Protein AF-A0A0D2ZZ71-F1 (afdb_monomer_lite)

Secondary structure (DSSP, 8-state):
--HHHHHHHHHHHHHHHTTT-----S-S-HHHHHHHHHTS--STT---TT-TT---TTTHHHHHHHHHHHHHHHHHHHHHHHT-

Structure (mmCIF, N/CA/C/O backbone):
data_AF-A0A0D2ZZ71-F1
#
_entry.id   AF-A0A0D2ZZ71-F1
#
loop_
_atom_site.group_PDB
_atom_site.id
_atom_site.type_symbol
_atom_site.label_atom_id
_atom_site.label_alt_id
_atom_site.label_comp_id
_atom_site.label_asym_id
_atom_site.label_entity_id
_atom_site.label_seq_id
_atom_site.pdbx_PDB_ins_code
_atom_site.Cartn_x
_atom_site.Cartn_y
_atom_site.Cartn_z
_atom_site.occupancy
_atom_site.B_iso_or_equiv
_atom_site.auth_seq_id
_atom_site.auth_comp_id
_atom_site.auth_asym_id
_atom_site.auth_atom_id
_atom_site.pdbx_PDB_model_num
ATOM 1 N N . MET A 1 1 ? 6.906 3.206 -0.080 1.00 55.62 1 MET A N 1
ATOM 2 C CA . MET A 1 1 ? 6.173 3.502 1.166 1.00 55.62 1 MET A CA 1
ATOM 3 C C . MET A 1 1 ? 6.826 2.697 2.262 1.00 55.62 1 MET A C 1
ATOM 5 O O . MET A 1 1 ? 6.890 1.479 2.108 1.00 55.62 1 MET A O 1
ATOM 9 N N . ASP A 1 2 ? 7.368 3.336 3.298 1.00 77.56 2 ASP A N 1
ATOM 10 C CA . ASP A 1 2 ? 7.828 2.555 4.439 1.00 77.56 2 ASP A CA 1
ATOM 11 C C . ASP A 1 2 ? 6.613 1.914 5.125 1.00 77.56 2 ASP A C 1
ATOM 13 O O . ASP A 1 2 ? 5.523 2.487 5.210 1.00 77.56 2 ASP A O 1
ATOM 17 N N . ARG A 1 3 ? 6.780 0.668 5.567 1.00 85.06 3 ARG A N 1
ATOM 18 C CA . ARG A 1 3 ? 5.702 -0.115 6.189 1.00 85.06 3 ARG A CA 1
ATOM 19 C C . ARG A 1 3 ? 5.247 0.536 7.495 1.00 85.06 3 ARG A C 1
ATOM 21 O O . ARG A 1 3 ? 4.114 0.321 7.917 1.00 85.06 3 ARG A O 1
ATOM 28 N N . GLU A 1 4 ? 6.134 1.292 8.137 1.00 92.94 4 GLU A N 1
ATOM 29 C CA . GLU A 1 4 ? 5.829 2.038 9.350 1.00 92.94 4 GLU A CA 1
ATOM 30 C C . GLU A 1 4 ? 4.995 3.291 9.069 1.00 92.94 4 GLU A C 1
ATOM 32 O O . GLU A 1 4 ? 4.018 3.530 9.778 1.00 92.94 4 GLU A O 1
ATOM 37 N N . ASP A 1 5 ? 5.279 4.010 7.980 1.00 95.88 5 ASP A N 1
ATOM 38 C CA . ASP A 1 5 ? 4.488 5.173 7.559 1.00 95.88 5 ASP A CA 1
ATOM 39 C C . ASP A 1 5 ? 3.015 4.809 7.353 1.00 95.88 5 ASP A C 1
ATOM 41 O O . ASP A 1 5 ? 2.118 5.481 7.866 1.00 95.88 5 ASP A O 1
ATOM 45 N N . TYR A 1 6 ? 2.747 3.704 6.646 1.00 96.88 6 TYR A N 1
ATOM 46 C CA . TYR A 1 6 ? 1.374 3.247 6.412 1.00 96.88 6 TYR A CA 1
ATOM 47 C C . TYR A 1 6 ? 0.661 2.855 7.709 1.00 96.88 6 TYR A C 1
ATOM 49 O O . TYR A 1 6 ? -0.518 3.163 7.893 1.00 96.88 6 TYR A O 1
ATOM 57 N N . LYS A 1 7 ? 1.385 2.212 8.635 1.00 97.12 7 LYS A N 1
ATOM 58 C CA . LYS A 1 7 ? 0.859 1.857 9.955 1.00 97.12 7 LYS A CA 1
ATOM 59 C C . LYS A 1 7 ? 0.472 3.109 10.747 1.00 97.12 7 LYS A C 1
ATOM 61 O O . LYS A 1 7 ? -0.627 3.155 11.292 1.00 97.12 7 LYS A O 1
ATOM 66 N N . ASN A 1 8 ? 1.342 4.117 10.773 1.00 97.75 8 ASN A N 1
ATOM 67 C CA . ASN A 1 8 ? 1.110 5.376 11.484 1.00 97.75 8 ASN A CA 1
ATOM 68 C C . ASN A 1 8 ? -0.061 6.162 10.875 1.00 97.75 8 ASN A C 1
ATOM 70 O O . ASN A 1 8 ? -0.891 6.705 11.604 1.00 97.75 8 ASN A O 1
ATOM 74 N N . TYR A 1 9 ? -0.178 6.168 9.543 1.00 98.00 9 TYR A N 1
ATOM 75 C CA . TYR A 1 9 ? -1.328 6.745 8.848 1.00 98.00 9 TYR A CA 1
ATOM 76 C C . TYR A 1 9 ? -2.640 6.056 9.245 1.00 98.00 9 TYR A C 1
ATOM 78 O O . TYR A 1 9 ? -3.594 6.727 9.640 1.00 98.00 9 TYR A O 1
ATOM 86 N N . ALA A 1 10 ? -2.688 4.723 9.195 1.00 98.19 10 ALA A N 1
ATOM 87 C CA . ALA A 1 10 ? -3.882 3.975 9.578 1.00 98.19 10 ALA A CA 1
ATOM 88 C C . ALA A 1 10 ? -4.249 4.191 11.055 1.00 98.19 10 ALA A C 1
ATOM 90 O O . ALA A 1 10 ? -5.421 4.373 11.375 1.00 98.19 10 ALA A O 1
ATOM 91 N N . GLU A 1 11 ? -3.256 4.239 11.948 1.00 98.25 11 GLU A N 1
ATOM 92 C CA . GLU A 1 11 ? -3.468 4.529 13.366 1.00 98.25 11 GLU A CA 1
ATOM 93 C C . GLU A 1 11 ? -4.143 5.883 13.586 1.00 98.25 11 GLU A C 1
ATOM 95 O O . GLU A 1 11 ? -5.117 5.974 14.337 1.00 98.25 11 GLU A O 1
ATOM 100 N N . LEU A 1 12 ? -3.673 6.923 12.893 1.00 98.38 12 LEU A N 1
ATOM 101 C CA . LEU A 1 12 ? -4.288 8.244 12.943 1.00 98.38 12 LEU A CA 1
ATOM 102 C C . LEU A 1 12 ? -5.759 8.187 12.507 1.00 98.38 12 LEU A C 1
ATOM 104 O O . LEU A 1 12 ? -6.614 8.776 13.167 1.00 98.38 12 LEU A O 1
ATOM 108 N N . LEU A 1 13 ? -6.078 7.458 11.433 1.00 98.44 13 LEU A N 1
ATOM 109 C CA . LEU A 1 13 ? -7.464 7.306 10.980 1.00 98.44 13 LEU A CA 1
ATOM 110 C C . LEU A 1 13 ? -8.333 6.579 12.011 1.00 98.44 13 LEU A C 1
ATOM 112 O O . LEU A 1 13 ? -9.443 7.030 12.298 1.00 98.44 13 LEU A O 1
ATOM 116 N N . PHE A 1 14 ? -7.832 5.492 12.602 1.00 98.44 14 PHE A N 1
ATOM 117 C CA . PHE A 1 14 ? -8.560 4.753 13.634 1.00 98.44 14 PHE A CA 1
ATOM 118 C C . PHE A 1 14 ? -8.830 5.620 14.866 1.00 98.44 14 PHE A C 1
ATOM 120 O O . PHE A 1 14 ? -9.943 5.608 15.385 1.00 98.44 14 PHE A O 1
ATOM 127 N N . GLN A 1 15 ? -7.858 6.432 15.293 1.00 98.12 15 GLN A N 1
ATOM 128 C CA . GLN A 1 15 ? -8.034 7.369 16.408 1.00 98.12 15 GLN A CA 1
ATOM 129 C C . GLN A 1 15 ? -9.082 8.447 16.119 1.00 98.12 15 GLN A C 1
ATOM 131 O O . GLN A 1 15 ? -9.818 8.839 17.019 1.00 98.12 15 GLN A O 1
ATOM 136 N N . ARG A 1 16 ? -9.134 8.955 14.884 1.00 98.38 16 ARG A N 1
ATOM 137 C CA . ARG A 1 16 ? -9.989 10.098 14.519 1.00 98.38 16 ARG A CA 1
ATOM 138 C C . ARG A 1 16 ? -11.409 9.713 14.127 1.00 98.38 16 ARG A C 1
ATOM 140 O O . ARG A 1 16 ? -12.310 10.539 14.263 1.00 98.38 16 ARG A O 1
ATOM 147 N N . PHE A 1 17 ? -11.594 8.508 13.599 1.00 98.25 17 PHE A N 1
ATOM 148 C CA . PHE A 1 17 ? -12.856 8.102 12.981 1.00 98.25 17 PHE A CA 1
ATOM 149 C C . PHE A 1 17 ? -13.373 6.746 13.468 1.00 98.25 17 PHE A C 1
ATOM 151 O O 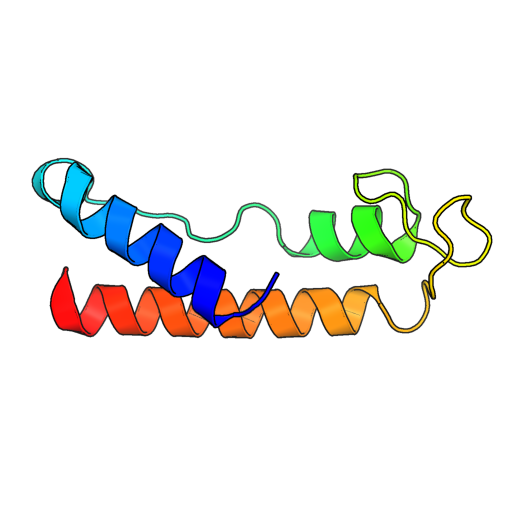. PHE A 1 17 ? -14.485 6.368 13.103 1.00 98.25 17 PHE A O 1
ATOM 158 N N . GLY A 1 18 ? -12.608 5.997 14.272 1.00 97.62 18 GLY A N 1
ATOM 159 C CA . GLY A 1 18 ? -13.006 4.670 14.765 1.00 97.62 18 GLY A CA 1
ATOM 160 C C . GLY A 1 18 ? -14.231 4.685 15.688 1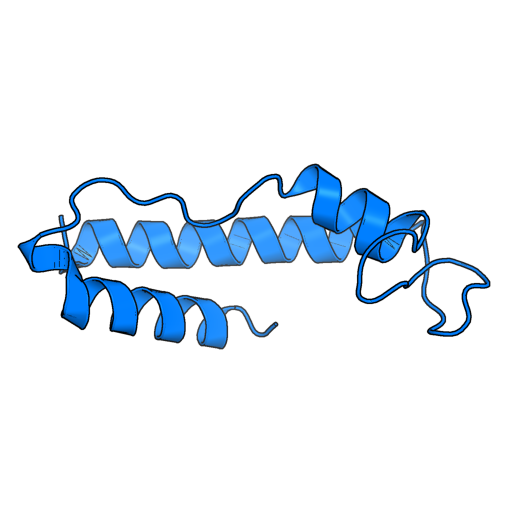.00 97.62 18 GLY A C 1
ATOM 161 O O . GLY A 1 18 ? -14.898 3.662 15.864 1.00 97.62 18 GLY A O 1
ATOM 162 N N . ASP A 1 19 ? -14.591 5.852 16.227 1.00 97.56 19 ASP A N 1
ATOM 163 C CA . ASP A 1 19 ? -15.839 6.079 16.957 1.00 97.56 19 ASP A CA 1
ATOM 164 C C . ASP A 1 19 ? -17.072 5.817 16.074 1.00 97.56 19 ASP A C 1
ATOM 166 O O . ASP A 1 19 ? -18.026 5.184 16.534 1.00 97.56 19 ASP A O 1
ATOM 170 N N . ARG A 1 20 ? -17.014 6.192 14.787 1.00 98.25 20 ARG A N 1
ATOM 171 C CA . ARG A 1 20 ? -18.123 6.087 13.818 1.00 98.25 20 ARG A CA 1
ATOM 172 C C . ARG A 1 20 ? -17.913 5.021 12.743 1.00 98.25 20 ARG A C 1
ATOM 174 O O . ARG A 1 20 ? -18.861 4.336 12.373 1.00 98.25 20 ARG A O 1
ATOM 181 N N . VAL A 1 21 ? -16.692 4.854 12.244 1.00 98.12 21 VAL A N 1
ATOM 182 C CA . VAL A 1 21 ? -16.370 3.916 11.159 1.00 98.12 21 VAL A CA 1
ATOM 183 C C . VAL A 1 21 ? -16.023 2.546 11.742 1.00 98.12 21 VAL A C 1
ATOM 185 O O . VAL A 1 21 ? -15.021 2.387 12.440 1.00 98.12 21 VAL A O 1
ATOM 188 N N . LYS A 1 22 ? -16.862 1.545 11.448 1.00 96.12 22 LYS A N 1
ATOM 189 C CA . LYS A 1 22 ? -16.741 0.173 11.986 1.00 96.12 22 LYS A CA 1
ATOM 190 C C . LYS A 1 22 ? -16.206 -0.856 10.992 1.00 96.12 22 LYS A C 1
ATOM 192 O O . LYS A 1 22 ? -15.825 -1.946 11.399 1.00 96.12 22 LYS A O 1
ATOM 197 N N . PHE A 1 23 ? -16.147 -0.509 9.710 1.00 97.31 23 PHE A N 1
ATOM 198 C CA . PHE A 1 23 ? -15.654 -1.38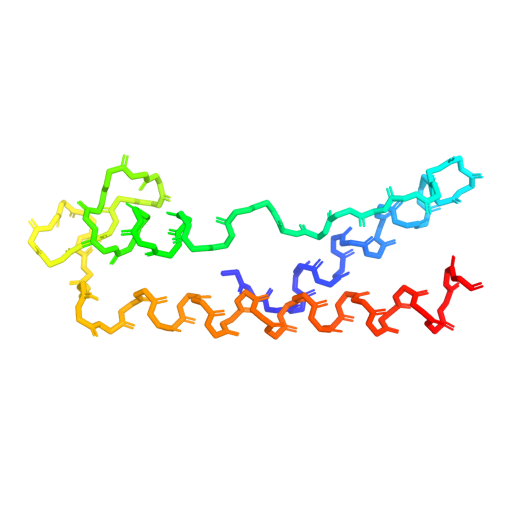8 8.655 1.00 97.31 23 PHE A CA 1
ATOM 199 C C . PHE A 1 23 ? -14.539 -0.687 7.894 1.00 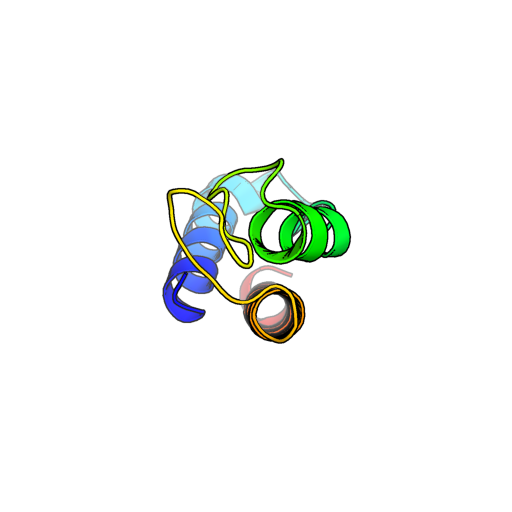97.31 23 PHE A C 1
ATOM 201 O O . PHE A 1 23 ? -14.723 0.421 7.394 1.00 97.31 23 PHE A O 1
ATOM 208 N N . TRP A 1 24 ? -13.386 -1.345 7.820 1.00 98.19 24 TRP A N 1
ATOM 209 C CA . TRP A 1 24 ? -12.171 -0.789 7.245 1.00 98.19 24 TRP A CA 1
ATOM 210 C C . TRP A 1 24 ? -11.633 -1.712 6.160 1.00 98.19 24 TRP A C 1
ATOM 212 O O . TRP A 1 24 ? -11.529 -2.923 6.350 1.00 98.19 24 TRP A O 1
ATOM 222 N N . ILE A 1 25 ? -11.245 -1.118 5.037 1.00 98.12 25 ILE A N 1
ATOM 223 C CA . ILE A 1 25 ? -10.466 -1.770 3.986 1.00 98.12 25 ILE A CA 1
ATOM 224 C C . ILE A 1 25 ? -9.097 -1.101 4.001 1.00 98.12 25 ILE A C 1
ATOM 226 O O . ILE A 1 25 ? -9.012 0.120 3.912 1.00 98.12 25 ILE A O 1
ATOM 230 N N . THR A 1 26 ? -8.022 -1.879 4.130 1.00 97.50 26 THR A N 1
ATOM 231 C CA . THR A 1 26 ? -6.668 -1.310 4.162 1.00 97.50 26 THR A CA 1
ATOM 232 C C . THR A 1 26 ? -6.216 -0.910 2.755 1.00 97.50 26 THR A C 1
ATOM 234 O O . THR A 1 26 ? -5.901 0.246 2.489 1.00 97.50 26 THR A O 1
ATOM 237 N N . LEU A 1 27 ? -6.205 -1.865 1.825 1.00 97.06 27 LEU A N 1
ATOM 238 C CA . LEU A 1 27 ? -5.680 -1.690 0.477 1.00 97.06 27 LEU A CA 1
ATOM 239 C C . LEU A 1 27 ? -6.759 -2.072 -0.526 1.00 97.06 27 LEU A C 1
ATOM 241 O O . LEU A 1 27 ? -7.309 -3.171 -0.461 1.00 97.06 27 LEU A O 1
ATOM 245 N N . ASN A 1 28 ? -7.027 -1.181 -1.474 1.00 96.50 28 ASN A N 1
ATOM 246 C CA . ASN A 1 28 ? -7.849 -1.500 -2.629 1.00 96.50 28 ASN A CA 1
ATOM 247 C C . ASN A 1 28 ? -6.983 -2.140 -3.723 1.00 96.50 28 ASN A C 1
ATOM 249 O O . ASN A 1 28 ? -5.936 -1.597 -4.068 1.00 96.50 28 ASN A O 1
ATOM 253 N N . GLN A 1 29 ? -7.447 -3.264 -4.277 1.00 95.62 29 GLN A N 1
ATOM 254 C CA . GLN A 1 29 ? -6.893 -3.914 -5.476 1.00 95.62 29 GLN A CA 1
ATOM 255 C C . GLN A 1 29 ? -5.348 -3.991 -5.519 1.00 95.62 29 GLN A C 1
ATOM 257 O O . GLN A 1 29 ? -4.725 -3.436 -6.429 1.00 95.62 29 GLN A O 1
ATOM 262 N N . PRO A 1 30 ? -4.701 -4.699 -4.574 1.00 95.75 30 PRO A N 1
ATOM 263 C CA . PRO A 1 30 ? -3.241 -4.732 -4.487 1.00 95.75 30 PRO A CA 1
ATOM 264 C C . PRO A 1 30 ? -2.570 -5.263 -5.762 1.00 95.75 30 PRO A C 1
ATOM 266 O O . PRO A 1 30 ? -1.575 -4.693 -6.203 1.00 95.75 30 PRO A O 1
ATOM 269 N N . TYR A 1 31 ? -3.170 -6.269 -6.410 1.00 96.88 31 TYR A N 1
ATOM 270 C CA . TYR A 1 31 ? -2.699 -6.789 -7.697 1.00 96.88 31 TYR A CA 1
ATOM 271 C C . TYR A 1 31 ? -2.622 -5.702 -8.776 1.00 96.88 31 TYR A C 1
ATOM 273 O O . TYR A 1 31 ? -1.607 -5.589 -9.458 1.00 96.88 31 TYR A O 1
ATOM 281 N N . SER A 1 32 ? -3.665 -4.875 -8.907 1.00 96.69 32 SER A N 1
ATOM 282 C CA . SER A 1 32 ? -3.706 -3.814 -9.916 1.00 96.69 32 SER A CA 1
ATOM 283 C C . SER A 1 32 ? -2.584 -2.803 -9.708 1.00 96.69 32 SER A C 1
ATOM 285 O O . SER A 1 32 ? -1.943 -2.419 -10.679 1.00 96.69 32 SER A O 1
ATOM 287 N N . LEU A 1 33 ? -2.311 -2.400 -8.461 1.00 95.81 33 LEU A N 1
ATOM 288 C CA . LEU A 1 33 ? -1.218 -1.468 -8.173 1.00 95.81 33 LEU A CA 1
ATOM 289 C C . LEU A 1 33 ? 0.149 -2.081 -8.508 1.00 95.81 33 LEU A C 1
ATOM 291 O O . LEU A 1 33 ? 0.958 -1.433 -9.163 1.00 95.81 33 LEU A O 1
ATOM 295 N N . ALA A 1 34 ? 0.398 -3.325 -8.089 1.00 97.38 34 ALA A N 1
ATOM 296 C CA . ALA A 1 34 ? 1.660 -4.009 -8.356 1.00 97.38 34 ALA A CA 1
ATOM 297 C C . ALA A 1 34 ? 1.883 -4.242 -9.862 1.00 97.38 34 ALA A C 1
ATOM 299 O O . ALA A 1 34 ? 2.942 -3.917 -10.388 1.00 97.38 34 ALA A O 1
ATOM 300 N N . SER A 1 35 ? 0.873 -4.751 -10.570 1.00 97.44 35 SER A N 1
ATOM 301 C CA . SER A 1 35 ? 0.980 -5.077 -11.995 1.00 97.44 35 SER A CA 1
ATOM 302 C C . SER A 1 35 ? 1.018 -3.834 -12.880 1.00 97.44 35 SER A C 1
ATOM 304 O O . SER A 1 35 ? 1.834 -3.762 -13.791 1.00 97.44 35 SER A O 1
ATOM 306 N N . LYS A 1 36 ? 0.148 -2.848 -12.641 1.00 97.44 36 LYS A N 1
ATOM 307 C CA . LYS A 1 36 ? 0.034 -1.681 -13.530 1.00 97.44 36 LYS A CA 1
ATOM 308 C C . LYS A 1 36 ? 0.966 -0.539 -13.150 1.00 97.44 36 LYS A C 1
ATOM 310 O O . LYS A 1 36 ? 1.394 0.220 -14.006 1.00 97.44 36 LYS A O 1
ATOM 315 N N . GLY A 1 37 ? 1.280 -0.393 -11.864 1.00 96.88 37 GLY A N 1
ATOM 316 C CA . GLY A 1 37 ? 2.181 0.659 -11.389 1.00 96.88 37 GLY A CA 1
ATOM 317 C C . GLY A 1 37 ? 3.661 0.340 -11.595 1.00 96.88 37 GLY A C 1
ATOM 318 O O . GLY A 1 37 ? 4.463 1.264 -11.722 1.00 96.88 37 GLY A O 1
ATOM 319 N N . TYR A 1 38 ? 4.002 -0.956 -11.602 1.00 97.94 38 TYR A N 1
ATOM 320 C CA . TYR A 1 38 ? 5.383 -1.454 -11.580 1.00 97.94 38 TYR A CA 1
ATOM 321 C C . TYR A 1 38 ? 5.667 -2.583 -12.589 1.00 97.94 38 TYR A C 1
ATOM 323 O O . TYR A 1 38 ? 6.804 -3.035 -12.700 1.00 97.94 38 TYR A O 1
ATOM 331 N N . GLY A 1 39 ? 4.647 -3.082 -13.294 1.00 97.12 39 GLY A N 1
ATOM 332 C CA . GLY A 1 39 ? 4.787 -4.107 -14.331 1.00 97.12 39 GLY A CA 1
ATOM 333 C C . GLY A 1 39 ? 4.721 -3.504 -15.730 1.00 97.12 39 GLY A C 1
ATOM 334 O O . GLY A 1 39 ? 5.715 -3.534 -16.444 1.00 97.12 39 GLY A O 1
ATOM 335 N N . ASP A 1 40 ? 3.576 -2.940 -16.121 1.00 95.94 40 ASP A N 1
ATOM 336 C CA . ASP A 1 40 ? 3.404 -2.285 -17.434 1.00 95.94 40 ASP A CA 1
ATOM 337 C C . ASP A 1 40 ? 3.545 -0.751 -17.402 1.00 95.94 40 ASP A C 1
ATOM 339 O O . ASP A 1 40 ? 3.594 -0.118 -18.453 1.00 95.94 40 ASP A O 1
ATOM 343 N N . GLY A 1 41 ? 3.627 -0.150 -16.210 1.00 96.81 41 GLY A N 1
ATOM 344 C CA . GLY A 1 41 ? 3.783 1.294 -16.029 1.00 96.81 41 GLY A CA 1
ATOM 345 C C . GLY A 1 41 ? 2.561 2.136 -16.425 1.00 96.81 41 GLY A C 1
ATOM 346 O O . GLY A 1 41 ? 2.672 3.355 -16.521 1.00 96.81 41 GLY A O 1
ATOM 347 N N . SER A 1 42 ? 1.388 1.533 -16.646 1.00 96.81 42 SER A N 1
ATOM 348 C CA . SER A 1 42 ? 0.166 2.258 -17.023 1.00 96.81 42 SER A CA 1
ATOM 349 C C . SER A 1 42 ? -0.477 3.039 -15.872 1.00 96.81 42 SER A C 1
ATOM 351 O O . SER A 1 42 ? -1.294 3.929 -16.116 1.00 96.81 42 SER A O 1
ATOM 353 N N . TYR A 1 43 ? -0.145 2.718 -14.616 1.00 96.44 43 TYR A N 1
ATOM 354 C CA . TYR A 1 43 ? -0.595 3.439 -13.417 1.00 96.44 43 TYR A CA 1
ATOM 355 C C . TYR A 1 43 ? 0.580 4.166 -12.756 1.00 96.44 43 TYR A C 1
ATOM 357 O O . TYR A 1 43 ? 1.716 3.720 -12.893 1.00 96.44 43 TYR A O 1
ATOM 365 N N . PRO A 1 44 ? 0.345 5.227 -11.958 1.00 95.06 44 PRO A N 1
ATOM 366 C CA . PRO A 1 44 ? 1.390 5.786 -11.104 1.00 95.06 44 PRO A CA 1
ATOM 367 C C . PRO A 1 44 ? 2.027 4.701 -10.208 1.00 95.06 44 PRO A C 1
ATOM 369 O O . PRO A 1 44 ? 1.297 3.861 -9.670 1.00 95.06 44 PRO A O 1
ATOM 372 N N . PRO A 1 45 ? 3.358 4.707 -10.001 1.00 95.62 45 PRO A N 1
ATOM 373 C CA . PRO A 1 45 ? 4.329 5.722 -10.433 1.00 95.62 45 PRO A CA 1
ATOM 374 C C . PRO A 1 45 ? 4.838 5.581 -11.880 1.00 95.62 45 PRO A C 1
ATOM 376 O O . PRO A 1 45 ? 5.747 6.308 -12.257 1.00 95.62 45 PRO A O 1
ATOM 379 N N . GLY A 1 46 ? 4.294 4.666 -12.681 1.00 96.94 46 GLY A N 1
ATOM 380 C CA . GLY A 1 46 ? 4.676 4.493 -14.082 1.00 96.94 46 GLY A CA 1
ATOM 381 C C . GLY A 1 46 ? 6.020 3.797 -14.261 1.00 96.94 46 GLY A C 1
ATOM 382 O O . GLY A 1 46 ? 6.776 4.133 -15.172 1.00 96.94 46 GLY A O 1
ATOM 383 N N . ARG A 1 47 ? 6.354 2.866 -13.360 1.00 97.69 47 ARG A N 1
ATOM 384 C CA . ARG A 1 47 ? 7.607 2.112 -13.422 1.00 97.69 47 ARG A CA 1
ATOM 385 C C . ARG A 1 47 ? 7.420 0.829 -14.216 1.00 97.69 47 ARG A C 1
ATOM 387 O O . ARG A 1 47 ? 6.440 0.112 -14.036 1.00 97.69 47 ARG A O 1
ATOM 394 N N . CYS A 1 48 ? 8.368 0.558 -15.097 1.00 97.69 48 CYS A N 1
ATOM 395 C CA . CYS A 1 48 ? 8.451 -0.670 -15.875 1.00 97.69 48 CYS A CA 1
ATOM 396 C C . CYS A 1 48 ? 9.833 -0.771 -16.533 1.00 97.69 48 CYS A C 1
ATOM 398 O O . CYS A 1 48 ? 10.567 0.220 -16.621 1.00 97.69 48 CYS A O 1
ATOM 400 N N . THR A 1 49 ? 10.180 -1.946 -17.053 1.00 97.88 49 THR A N 1
ATOM 401 C CA . THR A 1 49 ? 11.374 -2.118 -17.885 1.00 97.88 49 THR A CA 1
ATOM 402 C C . THR A 1 49 ? 11.271 -1.237 -19.136 1.00 97.88 49 THR A C 1
ATOM 404 O O . THR A 1 49 ? 10.435 -1.473 -20.003 1.00 97.88 49 THR A O 1
ATOM 407 N N . GLY A 1 50 ? 12.132 -0.219 -19.238 1.00 95.00 50 GLY A N 1
ATOM 408 C CA . GLY A 1 50 ? 12.157 0.718 -20.371 1.00 95.00 50 GLY A CA 1
ATOM 409 C C . GLY A 1 50 ? 11.180 1.901 -20.282 1.00 95.00 50 GLY A C 1
ATOM 410 O O . GLY A 1 50 ? 11.139 2.700 -21.214 1.00 95.00 50 GLY A O 1
ATOM 411 N N . CYS A 1 51 ? 10.426 2.049 -19.186 1.00 95.00 51 CYS A N 1
ATOM 412 C CA . CYS A 1 51 ? 9.604 3.239 -18.926 1.00 95.00 51 CYS A CA 1
ATOM 413 C C . CYS A 1 51 ? 10.457 4.481 -18.600 1.00 95.00 51 CYS A C 1
ATOM 415 O O . CYS A 1 51 ? 11.591 4.355 -18.136 1.00 95.00 51 CYS A O 1
ATOM 417 N N . GLU A 1 52 ? 9.879 5.683 -18.750 1.00 93.81 52 GLU A N 1
ATOM 418 C CA . GLU A 1 52 ? 10.518 6.975 -18.418 1.00 93.81 52 GLU A CA 1
ATOM 419 C C . GLU A 1 52 ? 11.074 7.004 -16.987 1.00 93.81 52 GLU A C 1
ATOM 421 O O . GLU A 1 52 ? 12.211 7.408 -16.755 1.00 93.81 52 GLU A O 1
ATOM 426 N N . PHE A 1 53 ? 10.298 6.501 -16.024 1.00 93.69 53 PHE A N 1
ATOM 427 C CA . PHE A 1 53 ? 10.688 6.449 -14.613 1.00 93.69 53 PHE A CA 1
ATOM 428 C C . PHE A 1 53 ? 11.574 5.240 -14.263 1.00 93.69 53 PHE A C 1
ATOM 430 O O . PHE A 1 53 ? 11.886 5.020 -13.087 1.00 93.69 53 PHE A O 1
ATOM 437 N N . GLY A 1 54 ? 11.981 4.456 -15.266 1.00 95.31 54 GLY A N 1
ATOM 438 C CA . GLY A 1 54 ? 12.727 3.210 -15.121 1.00 95.31 54 GLY A CA 1
ATOM 439 C C . GLY A 1 54 ? 11.968 2.130 -14.346 1.00 95.31 54 GLY A C 1
ATOM 440 O O . GLY A 1 54 ? 10.769 2.235 -14.086 1.00 95.31 54 GLY A O 1
ATOM 441 N N . GLY A 1 55 ? 12.699 1.091 -13.946 1.00 96.44 55 GLY A N 1
ATOM 442 C CA . GLY A 1 55 ? 12.186 -0.029 -13.161 1.00 96.44 55 GLY A CA 1
ATOM 443 C C . GLY A 1 55 ? 12.480 -1.38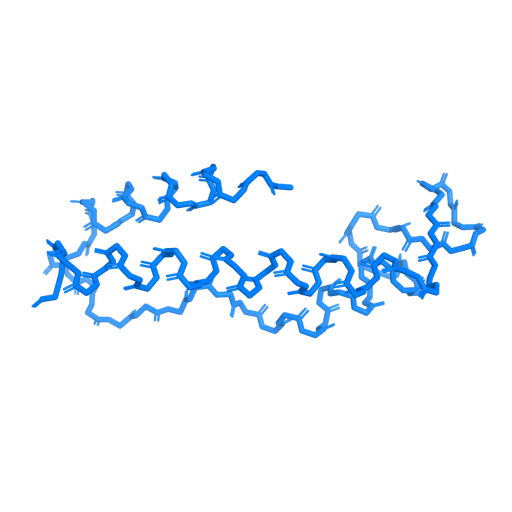1 -13.792 1.00 96.44 55 GLY A C 1
ATOM 444 O O . GLY A 1 55 ? 13.161 -1.474 -14.815 1.00 96.44 55 GLY A O 1
ATOM 445 N N . ASP A 1 56 ? 11.973 -2.425 -13.149 1.00 98.00 56 ASP A N 1
ATOM 446 C CA . ASP A 1 56 ? 12.122 -3.809 -13.584 1.00 98.00 56 ASP A CA 1
ATOM 447 C C . ASP A 1 56 ? 10.799 -4.562 -13.424 1.00 98.00 56 ASP A C 1
ATOM 449 O O . ASP A 1 56 ? 10.410 -4.973 -12.328 1.00 98.00 56 ASP A O 1
ATOM 453 N N . SER A 1 57 ? 10.121 -4.774 -14.550 1.00 98.00 57 SER A N 1
ATOM 454 C CA . SER A 1 57 ? 8.842 -5.480 -14.622 1.00 98.00 57 SER A CA 1
ATOM 455 C C . SER A 1 57 ? 8.938 -6.945 -14.177 1.00 98.00 57 SER A C 1
ATOM 457 O O . SER A 1 57 ? 7.921 -7.547 -13.835 1.00 98.00 57 SER A O 1
ATOM 459 N N . GLY A 1 58 ? 10.142 -7.532 -14.171 1.00 97.88 58 GLY A N 1
ATOM 460 C CA . GLY A 1 58 ? 10.389 -8.898 -13.716 1.00 97.88 58 GLY A CA 1
ATOM 461 C C . GLY A 1 58 ? 10.484 -9.038 -12.196 1.00 97.88 58 GLY A C 1
ATOM 462 O O . GLY A 1 58 ? 10.300 -10.143 -11.684 1.00 97.88 58 GLY A O 1
ATOM 463 N N . THR A 1 59 ? 10.736 -7.950 -11.459 1.00 98.38 59 THR A N 1
ATOM 464 C CA . THR A 1 59 ? 10.993 -8.005 -10.008 1.00 98.38 59 THR A CA 1
ATOM 465 C C . THR A 1 59 ? 10.130 -7.046 -9.189 1.00 98.38 59 THR A C 1
ATOM 467 O O . THR A 1 59 ? 9.610 -7.432 -8.137 1.00 98.38 59 THR A O 1
ATOM 470 N N . GLU A 1 60 ? 9.908 -5.818 -9.656 1.00 98.12 60 GLU A N 1
ATOM 471 C CA . GLU A 1 60 ? 9.226 -4.773 -8.888 1.00 98.12 60 GLU A CA 1
ATOM 472 C C . GLU A 1 60 ? 7.773 -5.098 -8.515 1.00 98.12 60 GLU A C 1
ATOM 474 O O . GLU A 1 60 ? 7.417 -4.853 -7.356 1.00 98.12 60 GLU A O 1
ATOM 479 N N . PRO A 1 61 ? 6.940 -5.715 -9.382 1.00 98.19 61 PRO A N 1
ATOM 480 C CA . PRO A 1 61 ? 5.589 -6.119 -8.992 1.00 98.19 61 PRO A CA 1
ATOM 481 C C . PRO A 1 61 ? 5.572 -7.036 -7.759 1.00 98.19 61 PRO A C 1
ATOM 483 O O . PRO A 1 61 ? 4.724 -6.884 -6.876 1.00 98.19 61 PRO A O 1
ATOM 486 N N . TYR A 1 62 ? 6.543 -7.947 -7.641 1.00 98.00 62 TYR A N 1
ATOM 487 C CA . TYR A 1 62 ? 6.653 -8.855 -6.497 1.00 98.00 62 TYR A CA 1
ATOM 488 C C . TYR A 1 62 ? 7.118 -8.133 -5.232 1.00 98.00 62 TYR A C 1
ATOM 490 O O . TYR A 1 62 ? 6.571 -8.363 -4.151 1.00 98.00 62 TYR A O 1
ATOM 498 N N . ILE A 1 63 ? 8.085 -7.221 -5.359 1.00 97.75 63 ILE A N 1
ATOM 499 C CA . ILE A 1 63 ? 8.574 -6.399 -4.242 1.00 97.75 63 ILE A CA 1
ATOM 500 C C . ILE A 1 63 ? 7.443 -5.521 -3.693 1.00 97.75 63 ILE A C 1
ATOM 502 O O . ILE A 1 63 ? 7.264 -5.406 -2.475 1.00 97.75 63 ILE A O 1
ATOM 506 N N . VAL A 1 64 ? 6.652 -4.916 -4.578 1.00 96.94 64 VAL A N 1
ATOM 507 C CA . VAL A 1 64 ? 5.517 -4.070 -4.203 1.00 96.94 64 VAL A CA 1
ATOM 508 C C . VAL A 1 64 ? 4.420 -4.900 -3.550 1.00 96.94 64 VAL A C 1
ATOM 510 O O . VAL A 1 64 ? 3.993 -4.556 -2.446 1.00 96.94 64 VAL A O 1
ATOM 513 N N . GLY A 1 65 ? 4.035 -6.029 -4.151 1.00 97.12 65 GLY A N 1
ATOM 514 C CA . GLY A 1 65 ? 3.054 -6.946 -3.571 1.00 97.12 65 GLY A CA 1
ATOM 515 C C . GLY A 1 65 ? 3.459 -7.445 -2.179 1.00 97.12 65 GLY A C 1
ATOM 516 O O . GLY A 1 65 ? 2.654 -7.419 -1.248 1.00 97.12 65 GLY A O 1
ATOM 517 N N . HIS A 1 66 ? 4.727 -7.821 -1.989 1.00 97.25 66 HIS A N 1
ATOM 518 C CA . HIS A 1 66 ? 5.245 -8.245 -0.687 1.00 97.25 66 HIS A CA 1
ATOM 519 C C . HIS A 1 66 ? 5.117 -7.139 0.372 1.00 97.25 66 HIS A C 1
ATOM 521 O O . HIS A 1 66 ? 4.612 -7.372 1.473 1.00 97.25 66 HIS A O 1
ATOM 527 N N . ASN A 1 67 ? 5.516 -5.909 0.036 1.00 96.94 67 ASN A N 1
ATOM 528 C CA . ASN A 1 67 ? 5.403 -4.779 0.957 1.00 96.94 67 ASN A CA 1
ATOM 529 C C . ASN A 1 67 ? 3.945 -4.403 1.253 1.00 96.94 67 ASN A C 1
ATOM 531 O O . ASN A 1 67 ? 3.634 -4.086 2.401 1.00 96.94 67 ASN A O 1
ATOM 535 N N . GLN A 1 68 ? 3.046 -4.492 0.267 1.00 97.06 68 GLN A N 1
ATOM 536 C CA . GLN A 1 68 ? 1.607 -4.308 0.469 1.00 97.06 68 GLN A CA 1
ATOM 537 C C . GLN A 1 68 ? 1.048 -5.306 1.490 1.00 97.06 68 GLN A C 1
ATOM 539 O O . GLN A 1 68 ? 0.335 -4.904 2.411 1.00 97.06 68 GLN A O 1
ATOM 544 N N . LEU A 1 69 ? 1.407 -6.589 1.379 1.00 97.62 69 LEU A N 1
ATOM 545 C CA . LEU A 1 69 ? 0.959 -7.625 2.316 1.00 97.62 69 LEU A CA 1
ATOM 546 C C . LEU A 1 69 ? 1.482 -7.386 3.737 1.00 97.62 69 LEU A C 1
ATOM 548 O O . LEU A 1 69 ? 0.716 -7.474 4.697 1.00 97.62 69 LEU A O 1
ATOM 552 N N . LEU A 1 70 ? 2.760 -7.029 3.886 1.00 97.69 70 LEU A N 1
ATOM 553 C CA . LEU A 1 70 ? 3.326 -6.712 5.199 1.00 97.69 70 LEU A CA 1
ATOM 554 C C . LEU A 1 70 ? 2.691 -5.463 5.823 1.00 97.69 70 LEU A C 1
ATOM 556 O O . LEU A 1 70 ? 2.415 -5.447 7.023 1.00 97.69 70 LEU A O 1
ATOM 560 N N . ALA A 1 71 ? 2.442 -4.425 5.024 1.00 97.69 71 ALA A N 1
ATOM 561 C CA . ALA A 1 71 ? 1.780 -3.207 5.477 1.00 97.69 71 ALA A CA 1
ATOM 562 C C . ALA A 1 71 ? 0.334 -3.491 5.925 1.00 97.69 71 ALA A C 1
ATOM 564 O O . ALA A 1 71 ? -0.068 -3.069 7.011 1.00 97.69 71 ALA A O 1
ATOM 565 N N . HIS A 1 72 ? -0.413 -4.282 5.146 1.00 97.94 72 HIS A N 1
ATOM 566 C CA . HIS A 1 72 ? -1.740 -4.777 5.520 1.00 97.94 72 HIS A CA 1
ATOM 567 C C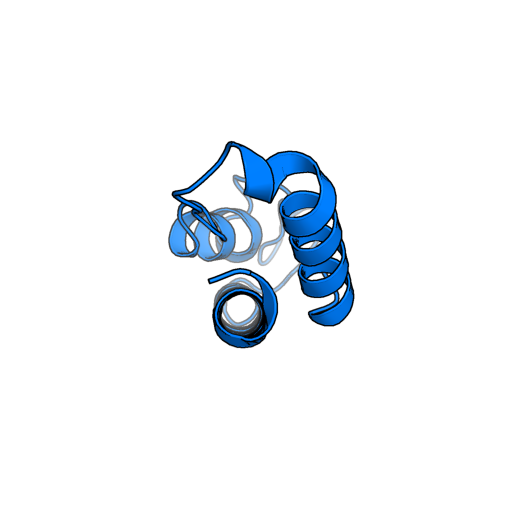 . HIS A 1 72 ? -1.704 -5.534 6.855 1.00 97.94 72 HIS A C 1
ATOM 569 O O . HIS A 1 72 ? -2.450 -5.191 7.771 1.00 97.94 72 HIS A O 1
ATOM 575 N N . ALA A 1 73 ? -0.808 -6.516 6.997 1.00 98.00 73 ALA A N 1
ATOM 576 C CA . ALA A 1 73 ? -0.701 -7.322 8.211 1.00 98.00 73 ALA A CA 1
ATOM 577 C C . ALA A 1 73 ? -0.386 -6.468 9.451 1.00 98.00 73 ALA A C 1
ATOM 579 O O . ALA A 1 73 ? -1.022 -6.646 10.491 1.00 98.00 73 ALA A O 1
ATOM 580 N N . LYS A 1 74 ? 0.536 -5.498 9.338 1.00 97.69 74 LYS A N 1
ATOM 581 C CA . LYS A 1 74 ? 0.841 -4.548 10.422 1.00 97.69 74 LYS A CA 1
ATOM 582 C C . LYS A 1 74 ? -0.388 -3.739 10.843 1.00 97.69 74 LYS A C 1
ATOM 584 O O . LYS A 1 74 ? -0.655 -3.622 12.038 1.00 97.69 74 LYS A O 1
ATOM 589 N N . VAL A 1 75 ? -1.138 -3.194 9.884 1.00 98.19 75 VAL A N 1
ATOM 590 C CA . VAL A 1 75 ? -2.336 -2.386 10.167 1.00 98.19 75 VAL A CA 1
ATOM 591 C C . VAL A 1 75 ? -3.449 -3.225 10.787 1.00 98.19 75 VAL A C 1
ATOM 593 O O . VAL A 1 75 ? -4.056 -2.800 11.767 1.00 98.19 75 VAL A O 1
ATOM 596 N N . VAL A 1 76 ? -3.689 -4.435 10.280 1.00 98.06 76 VAL A N 1
ATOM 597 C CA . VAL A 1 76 ? -4.695 -5.344 10.851 1.00 98.06 76 VAL A CA 1
ATOM 598 C C . VAL A 1 76 ? -4.318 -5.763 12.271 1.00 98.06 76 VAL A C 1
ATOM 600 O O . VAL A 1 76 ? -5.178 -5.770 13.152 1.00 98.06 76 VAL A O 1
ATOM 603 N N . ALA A 1 77 ? -3.043 -6.073 12.522 1.00 98.06 77 ALA A N 1
ATOM 604 C CA . ALA A 1 77 ? -2.561 -6.402 13.861 1.00 98.06 77 ALA A CA 1
ATOM 605 C C . ALA A 1 77 ? -2.743 -5.228 14.837 1.00 98.06 77 ALA A C 1
ATOM 607 O O . ALA A 1 77 ? -3.189 -5.432 15.966 1.00 98.06 77 ALA A O 1
ATOM 608 N N . LEU A 1 78 ? -2.451 -4.000 14.396 1.00 97.81 78 LEU A N 1
ATOM 609 C CA . LEU A 1 78 ? -2.703 -2.786 15.171 1.00 97.81 78 LEU A CA 1
ATOM 610 C C . LEU A 1 78 ? -4.195 -2.619 15.495 1.00 97.81 78 LEU A C 1
ATOM 612 O O . LEU A 1 78 ? -4.545 -2.421 16.659 1.00 97.81 78 LEU A O 1
ATOM 616 N N . TYR A 1 79 ? -5.060 -2.708 14.479 1.00 98.12 79 TYR A N 1
ATOM 617 C CA . TYR A 1 79 ? -6.503 -2.524 14.624 1.00 98.12 79 TYR A CA 1
ATOM 618 C C . TYR A 1 79 ? -7.087 -3.506 15.643 1.00 98.12 79 TYR A C 1
ATOM 620 O O . TYR A 1 79 ? -7.699 -3.085 16.620 1.00 98.12 79 TYR A O 1
ATOM 628 N N . ARG A 1 80 ? -6.782 -4.802 15.494 1.00 97.69 80 ARG A N 1
ATOM 629 C CA . ARG A 1 80 ? -7.258 -5.866 16.396 1.00 97.69 80 ARG A CA 1
ATOM 630 C C . ARG A 1 80 ? -6.751 -5.748 17.830 1.00 97.69 80 ARG A C 1
ATOM 632 O O . ARG A 1 80 ? -7.375 -6.283 18.733 1.00 97.69 80 ARG A O 1
ATOM 639 N N . LYS A 1 81 ? -5.591 -5.123 18.043 1.00 97.56 81 LYS A N 1
ATOM 640 C CA . LYS A 1 81 ? -4.994 -4.989 19.378 1.00 97.56 81 LYS A CA 1
ATOM 641 C C . LYS A 1 81 ? -5.523 -3.774 20.144 1.00 97.56 81 LYS A C 1
ATOM 643 O O . LYS A 1 81 ? -5.460 -3.773 21.370 1.00 97.56 81 LYS A O 1
ATOM 648 N N . ARG A 1 82 ? -5.939 -2.711 19.446 1.00 96.81 82 ARG A N 1
ATOM 649 C CA . ARG A 1 82 ? -6.197 -1.394 20.062 1.00 96.81 82 ARG A CA 1
ATOM 650 C C . ARG A 1 82 ? -7.557 -0.772 19.746 1.00 96.81 82 ARG A C 1
ATOM 652 O O . ARG A 1 82 ? -7.946 0.145 20.461 1.00 96.81 82 ARG A O 1
ATOM 659 N N . TYR A 1 83 ? -8.227 -1.193 18.676 1.00 94.69 83 TYR A N 1
ATOM 660 C CA . TYR A 1 83 ? -9.385 -0.488 18.106 1.00 94.69 83 TYR A CA 1
ATOM 661 C C . TYR A 1 83 ? -10.583 -1.400 17.791 1.00 94.69 83 TYR A C 1
ATOM 663 O O . TYR A 1 83 ? -11.605 -0.907 17.312 1.00 94.69 83 TYR A O 1
ATOM 671 N N . GLN A 1 84 ? -10.460 -2.699 18.065 1.00 85.75 84 GLN A N 1
ATOM 672 C CA . GLN A 1 84 ? -11.514 -3.710 18.006 1.00 85.75 84 GLN A CA 1
ATOM 673 C C . GLN A 1 84 ? -11.590 -4.399 19.366 1.00 85.75 84 GLN A C 1
ATOM 675 O O . GLN A 1 84 ? -12.726 -4.661 19.811 1.00 85.75 84 GLN A O 1
#

Foldseek 3Di:
DPLVVLLVVLVVCLVPPLVPDPDDDSDDPLLCCLCCCAQCLVDPVREDPVTPVYHHNVPRSVVSSVSSVSSVVSNVVVCVVPRD

Sequence (84 aa):
MDREDYKNYAELLFQRFGDRVKFWITLNQPYSLASKGYGDGSYPPGRCTGCEFGGDSGTEPYIVGHNQLLAHAKVVALYRKRYQ

Organism: NCBI:txid109376

Radius of gyration: 15.03 Å; chains: 1; bounding box: 31×19×40 Å

InterPro domains:
  IPR001360 Glycoside hydrolase family 1 [PF00232] (4-83)
  IPR001360 Glycoside hydrolase family 1 [PTHR10353] (4-84)
  IPR017853 Glycoside hydrolase superfamily [SSF51445] (4-84)

pLDDT: mean 96.14, std 5.36, range [55.62, 98.44]